Protein AF-A0AAN6JK66-F1 (afdb_monomer_lite)

pLDDT: mean 80.09, std 14.59, range [40.25, 95.62]

Radius of gyration: 28.63 Å; chains: 1; bounding box: 77×40×74 Å

Organism: NCBI:txid155126

Foldseek 3Di:
DPPDPPPPPPPPPPPDPPLVCCCPVDPVNVVCLVVLLVLLVVLVVCVVPPQQFPQDAVCVVCVVPDPVVVVVVVVVLVVCCPDPSNVCRVCNRRDHPSNVSNVVSVVSNVVVVVVVVVVVVVVVVVVVVVVVVVVVVVVVVVVVVVVVVVD

Sequence (151 aa):
SLLTGSKSHKIVTSDVSRILWYYYNDSRTLFFFCAGNELFFVCLYLMASYETPLELSLQTLLLPLPQALTAPLFEHIKTHPSSVLAFVARELPQLTWPQIVGALTLPICAAKQVINVVQFWKAAKVLVGVDLVERERARQKKALEEAGEAQ

Secondary structure (DSSP, 8-state):
--S-----S----S-S-HHHHHHHH-HHHHHHHHHHHHHHHHHHHHHHH--------HHHHHTTS-HHHHHHHHHHHHH-TTSHHHHHHHHGGG--HHHHHHHHHHHHHHHHHHHHHHH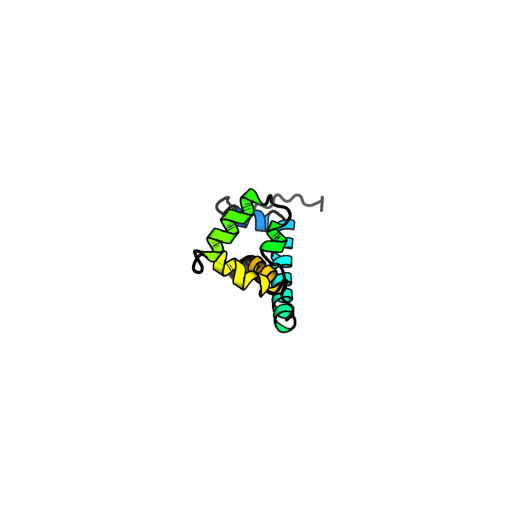HHHHHHHHHHHHHHHHHHHHHHHHHHHHHHT-

Structure (mmCIF, N/CA/C/O backbone):
data_AF-A0AAN6JK66-F1
#
_entry.id   AF-A0AAN6JK66-F1
#
loop_
_atom_site.group_PDB
_atom_site.id
_atom_site.type_symbol
_atom_site.label_atom_id
_atom_site.label_alt_id
_atom_site.label_comp_id
_atom_site.label_asym_id
_atom_site.label_entity_id
_atom_site.label_seq_id
_atom_site.pdbx_PDB_ins_code
_atom_site.Cartn_x
_atom_site.Cartn_y
_atom_site.Cartn_z
_atom_site.occupancy
_atom_site.B_iso_or_equiv
_atom_site.auth_seq_id
_atom_site.auth_comp_id
_atom_site.auth_asym_id
_atom_site.auth_atom_id
_atom_site.pdbx_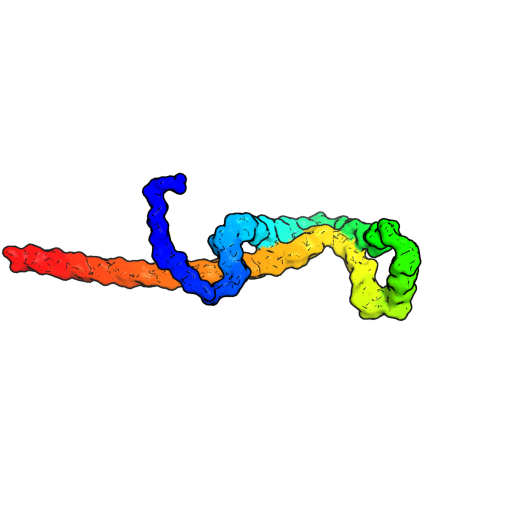PDB_model_num
ATOM 1 N N . SER A 1 1 ? -2.324 21.806 23.213 1.00 45.28 1 SER A N 1
ATOM 2 C CA . SER A 1 1 ? -2.549 20.629 24.080 1.00 45.28 1 SER A CA 1
ATOM 3 C C . SER A 1 1 ? -1.439 20.542 25.122 1.00 45.28 1 SER A C 1
ATOM 5 O O . SER A 1 1 ? -0.480 19.807 24.961 1.00 45.28 1 SER A O 1
ATOM 7 N N . LEU A 1 2 ? -1.568 21.349 26.181 1.00 45.53 2 LEU A N 1
ATOM 8 C CA . LEU A 1 2 ? -0.686 21.376 27.362 1.00 45.53 2 LEU A CA 1
ATOM 9 C C . LEU A 1 2 ? -1.498 21.390 28.677 1.00 45.53 2 LEU A C 1
ATOM 11 O O . LEU A 1 2 ? -0.939 21.582 29.745 1.00 45.53 2 LEU A O 1
ATOM 15 N N . LEU A 1 3 ? -2.821 21.181 28.609 1.00 40.66 3 LEU A N 1
ATOM 16 C CA . LEU A 1 3 ? -3.738 21.309 29.753 1.00 40.66 3 LEU A CA 1
ATOM 17 C C . LEU A 1 3 ? -4.492 20.027 30.111 1.00 40.66 3 LEU A C 1
ATOM 19 O O . LEU A 1 3 ? -5.378 20.036 30.957 1.00 40.66 3 LEU A O 1
ATOM 23 N N . THR A 1 4 ? -4.130 18.890 29.527 1.00 44.91 4 THR A N 1
ATOM 24 C CA . THR A 1 4 ? -4.648 17.600 29.992 1.00 44.91 4 THR A CA 1
ATOM 25 C C . THR A 1 4 ? -3.601 16.534 29.735 1.00 44.91 4 THR A C 1
ATOM 27 O O . THR A 1 4 ? -3.700 15.716 28.825 1.00 44.91 4 THR A O 1
ATOM 30 N N . GLY A 1 5 ? -2.555 16.565 30.560 1.00 52.06 5 GLY A N 1
ATOM 31 C CA . GLY A 1 5 ? -1.713 15.405 30.820 1.00 52.06 5 GLY A CA 1
ATOM 32 C C . GLY A 1 5 ? -2.499 14.365 31.615 1.00 52.06 5 GLY A C 1
ATOM 33 O O . GLY A 1 5 ? -2.132 14.025 32.734 1.00 52.06 5 GLY A O 1
ATOM 34 N N . SER A 1 6 ? -3.597 13.861 31.055 1.00 40.25 6 SER A N 1
ATOM 35 C CA . SER A 1 6 ? -4.150 12.596 31.510 1.00 40.25 6 SER A CA 1
ATOM 36 C C . SER A 1 6 ? -3.203 11.533 30.987 1.00 40.25 6 SER A C 1
ATOM 38 O O . SER A 1 6 ? -3.206 11.225 29.796 1.00 40.25 6 SER A O 1
ATOM 40 N N . LYS A 1 7 ? -2.368 10.987 31.876 1.00 52.00 7 LYS A N 1
ATOM 41 C CA . LYS A 1 7 ? -1.782 9.659 31.687 1.00 52.00 7 LYS A CA 1
ATOM 42 C C . LYS A 1 7 ? -2.937 8.719 31.343 1.00 52.00 7 LYS A C 1
ATOM 44 O O . LYS A 1 7 ? -3.656 8.261 32.225 1.00 52.00 7 LYS A O 1
ATOM 49 N N . SER A 1 8 ? -3.176 8.507 30.052 1.00 49.81 8 SER A N 1
ATOM 50 C CA . SER A 1 8 ? -4.182 7.569 29.593 1.00 49.81 8 SER A CA 1
ATOM 51 C C . SER A 1 8 ? -3.680 6.197 30.005 1.00 49.81 8 SER A C 1
ATOM 53 O O . SER A 1 8 ? -2.650 5.734 29.526 1.00 49.81 8 SER A O 1
ATOM 55 N N . HIS A 1 9 ? -4.408 5.560 30.914 1.00 48.16 9 HIS A N 1
ATOM 56 C CA . HIS A 1 9 ? -4.244 4.191 31.414 1.00 48.16 9 HIS A CA 1
ATOM 57 C C . HIS A 1 9 ? -4.235 3.113 30.298 1.00 48.16 9 HIS A C 1
ATOM 59 O O . HIS A 1 9 ? -4.177 1.916 30.546 1.00 48.16 9 HIS A O 1
ATOM 65 N N . LYS A 1 10 ? -4.212 3.517 29.029 1.00 48.53 10 LYS A N 1
ATOM 66 C CA . LYS A 1 10 ? -3.991 2.669 27.867 1.00 48.53 10 LYS A CA 1
ATOM 67 C C . LYS A 1 10 ? -2.492 2.488 27.600 1.00 48.53 10 LYS A C 1
ATOM 69 O O . LYS A 1 10 ? -2.018 2.709 26.488 1.00 48.53 10 LYS A O 1
ATOM 74 N N . ILE A 1 11 ? -1.744 2.042 28.609 1.00 44.09 11 ILE A N 1
ATOM 75 C CA . ILE A 1 11 ? -0.513 1.294 28.338 1.00 44.09 11 ILE A CA 1
ATOM 76 C C . ILE A 1 11 ? -1.005 -0.049 27.808 1.00 44.09 11 ILE A C 1
ATOM 78 O O . ILE A 1 11 ? -1.293 -0.977 28.558 1.00 44.09 11 ILE A O 1
ATOM 82 N N . VAL A 1 12 ? -1.238 -0.086 26.497 1.00 43.72 12 VAL A N 1
ATOM 83 C CA . VAL A 1 12 ? -1.497 -1.329 25.783 1.00 43.72 12 VAL A CA 1
ATOM 84 C C . VAL A 1 12 ? -0.266 -2.188 26.003 1.00 43.72 12 VAL A C 1
ATOM 86 O O . VAL A 1 12 ? 0.849 -1.792 25.663 1.00 43.72 12 VAL A O 1
ATOM 89 N N . THR A 1 13 ? -0.498 -3.322 26.648 1.00 44.88 13 THR A N 1
ATOM 90 C CA . THR A 1 13 ? 0.479 -4.365 26.909 1.00 44.88 13 THR A CA 1
ATOM 91 C C . THR A 1 13 ? 1.314 -4.627 25.660 1.00 44.88 13 THR A C 1
ATOM 93 O O . THR A 1 13 ? 0.811 -4.709 24.537 1.00 44.88 13 THR A O 1
ATOM 96 N N . SER A 1 14 ? 2.620 -4.694 25.879 1.00 45.78 14 SER A N 1
ATOM 97 C CA . SER A 1 14 ? 3.691 -4.878 24.906 1.00 45.78 14 SER A CA 1
ATOM 98 C C . SER A 1 14 ? 3.704 -6.292 24.315 1.00 45.78 14 SER A C 1
ATOM 100 O O . SER A 1 14 ? 4.718 -6.976 24.379 1.00 45.78 14 SER A O 1
ATOM 102 N N . ASP A 1 15 ? 2.575 -6.710 23.749 1.00 47.06 15 ASP A N 1
ATOM 103 C CA . ASP A 1 15 ? 2.386 -7.985 23.041 1.00 47.06 15 ASP A CA 1
ATOM 104 C C . ASP A 1 15 ? 1.880 -7.766 21.605 1.00 47.06 15 ASP A C 1
ATOM 106 O O . ASP A 1 15 ? 1.261 -8.611 20.963 1.00 47.06 15 ASP A O 1
ATOM 110 N N . VAL A 1 16 ? 2.136 -6.570 21.080 1.00 51.09 16 VAL A N 1
ATOM 111 C CA . VAL A 1 16 ? 1.895 -6.211 19.687 1.00 51.09 16 VAL A CA 1
ATOM 112 C C . VAL A 1 16 ? 3.240 -6.119 18.979 1.00 51.09 16 VAL A C 1
ATOM 114 O O . VAL A 1 16 ? 4.150 -5.432 19.439 1.00 51.09 16 VAL A O 1
ATOM 117 N N . SER A 1 17 ? 3.376 -6.853 17.870 1.00 54.03 17 SER A N 1
ATOM 118 C CA . SER A 1 17 ? 4.591 -6.907 17.053 1.00 54.03 17 SER A CA 1
ATOM 119 C C . SER A 1 17 ? 5.118 -5.499 16.743 1.00 54.03 17 SER A C 1
ATOM 121 O O . SER A 1 17 ? 4.340 -4.563 16.549 1.00 54.03 17 SER A O 1
ATOM 123 N N . ARG A 1 18 ? 6.451 -5.333 16.680 1.00 59.16 18 ARG A N 1
ATOM 124 C CA . ARG A 1 18 ? 7.128 -4.029 16.477 1.00 59.16 18 ARG A CA 1
ATOM 125 C C . ARG A 1 18 ? 6.521 -3.186 15.343 1.00 59.16 18 ARG A C 1
ATOM 127 O O . ARG A 1 18 ? 6.469 -1.967 15.454 1.00 59.16 18 ARG A O 1
ATOM 134 N N . ILE A 1 19 ? 6.021 -3.836 14.291 1.00 61.22 19 ILE A N 1
ATOM 135 C CA . ILE A 1 19 ? 5.369 -3.194 13.142 1.00 61.22 19 ILE A CA 1
ATOM 136 C C . ILE A 1 19 ? 4.062 -2.468 13.513 1.00 61.22 19 ILE A C 1
ATOM 138 O O . ILE A 1 19 ? 3.807 -1.366 13.034 1.00 61.22 19 ILE A O 1
ATOM 142 N N . LEU A 1 20 ? 3.256 -3.038 14.413 1.00 63.31 20 LEU A N 1
ATOM 143 C CA . LEU A 1 20 ? 1.987 -2.457 14.849 1.00 63.31 20 LEU A CA 1
ATOM 144 C C . LEU A 1 20 ? 2.209 -1.308 15.839 1.00 63.31 20 LEU A C 1
ATOM 146 O O . LEU A 1 20 ? 1.456 -0.337 15.829 1.00 63.31 20 LEU A O 1
ATOM 150 N N . TRP A 1 21 ? 3.268 -1.389 16.651 1.00 67.25 21 TRP A N 1
ATOM 151 C CA . TRP A 1 21 ? 3.675 -0.281 17.516 1.00 67.25 21 TRP A CA 1
ATOM 152 C C . TRP A 1 21 ? 4.134 0.929 16.695 1.00 67.25 21 TRP A C 1
ATOM 154 O O . TRP A 1 21 ? 3.642 2.026 16.935 1.00 67.25 21 TRP A O 1
ATOM 164 N N . TYR A 1 22 ? 4.977 0.739 15.669 1.00 67.38 22 TYR A N 1
ATOM 165 C CA . TYR A 1 22 ? 5.365 1.826 14.755 1.00 67.38 22 TYR A CA 1
ATOM 166 C C . TYR A 1 22 ? 4.156 2.468 14.064 1.00 67.38 22 TYR A C 1
ATOM 168 O O . TYR A 1 22 ? 4.070 3.692 13.994 1.00 67.38 22 TYR A O 1
ATOM 176 N N . TYR A 1 23 ? 3.189 1.656 13.630 1.00 65.25 23 TYR A N 1
ATOM 177 C CA . TYR A 1 23 ? 1.973 2.145 12.981 1.00 65.25 23 TYR A CA 1
ATOM 178 C C . TYR A 1 23 ? 1.094 3.023 13.894 1.00 65.25 23 TYR A C 1
ATOM 180 O O . TYR A 1 23 ? 0.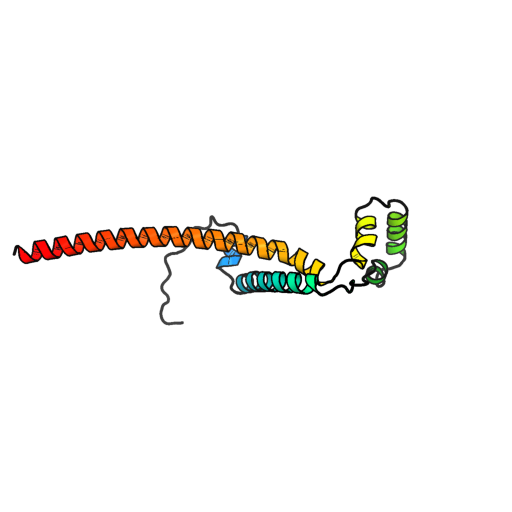484 3.977 13.417 1.00 65.25 23 TYR A O 1
ATOM 188 N N . TYR A 1 24 ? 1.018 2.725 15.196 1.00 66.94 24 TYR A N 1
ATOM 189 C CA . TYR A 1 24 ? 0.201 3.494 16.148 1.00 66.94 24 TYR A CA 1
ATOM 190 C C . TYR A 1 24 ? 0.960 4.609 16.883 1.00 66.94 24 TYR A C 1
ATOM 192 O O . TYR A 1 24 ? 0.321 5.541 17.369 1.00 66.94 24 TYR A O 1
ATOM 200 N N . ASN A 1 25 ? 2.288 4.522 16.990 1.00 73.31 25 ASN A N 1
ATOM 201 C CA . ASN A 1 25 ? 3.105 5.466 17.755 1.00 73.31 25 ASN A CA 1
ATOM 202 C C . ASN A 1 25 ? 3.642 6.631 16.908 1.00 73.31 25 ASN A C 1
ATOM 204 O O . ASN A 1 25 ? 3.914 7.698 17.453 1.00 73.31 25 ASN A O 1
ATOM 208 N N . ASP A 1 26 ? 3.800 6.451 15.594 1.00 79.81 26 ASP A N 1
ATOM 209 C CA . ASP A 1 26 ? 4.419 7.450 14.723 1.00 79.81 26 ASP A CA 1
ATOM 210 C C . ASP A 1 26 ? 3.483 7.932 13.601 1.00 79.81 26 ASP A C 1
ATOM 212 O O . ASP A 1 26 ? 3.088 7.187 12.701 1.00 79.81 26 ASP A O 1
ATOM 216 N N . SER A 1 27 ? 3.172 9.231 13.620 1.00 81.75 27 SER A N 1
ATOM 217 C CA . SER A 1 27 ? 2.326 9.882 12.613 1.00 81.75 27 SER A CA 1
ATOM 218 C C . SER A 1 27 ? 2.937 9.852 11.210 1.00 81.75 27 SER A C 1
ATOM 220 O O . SER A 1 27 ? 2.199 9.913 10.226 1.00 81.75 27 SER A O 1
ATOM 222 N N . ARG A 1 28 ? 4.270 9.751 11.087 1.00 85.31 28 ARG A N 1
ATOM 223 C CA . ARG A 1 28 ? 4.933 9.655 9.775 1.00 85.31 28 ARG A CA 1
ATOM 224 C C . ARG A 1 28 ? 4.664 8.300 9.138 1.00 85.31 28 ARG A C 1
ATOM 226 O O . ARG A 1 28 ? 4.309 8.242 7.966 1.00 85.31 28 ARG A O 1
ATOM 233 N N . THR A 1 29 ? 4.756 7.229 9.921 1.00 84.00 29 THR A N 1
ATOM 234 C CA . THR A 1 29 ? 4.367 5.884 9.486 1.00 84.00 29 THR A CA 1
ATOM 235 C C . THR A 1 29 ? 2.913 5.874 9.000 1.00 84.00 29 THR A C 1
ATOM 237 O O . THR A 1 29 ? 2.651 5.415 7.890 1.00 84.00 29 THR A O 1
ATOM 240 N N . LEU A 1 30 ? 1.976 6.472 9.747 1.00 83.00 30 LEU A N 1
ATOM 241 C CA . LEU A 1 30 ? 0.580 6.590 9.303 1.00 83.00 30 LEU A CA 1
ATOM 242 C C . LEU A 1 30 ? 0.451 7.349 7.970 1.00 83.00 30 LEU A C 1
ATOM 244 O O . LEU A 1 30 ? -0.274 6.902 7.080 1.00 83.00 30 LEU A O 1
ATOM 248 N N . PHE A 1 31 ? 1.179 8.459 7.815 1.00 88.06 31 PHE A N 1
ATOM 249 C CA . PHE A 1 31 ? 1.198 9.224 6.570 1.00 88.06 31 PHE A CA 1
ATOM 250 C C . PHE A 1 31 ? 1.689 8.379 5.391 1.00 88.06 31 PHE A C 1
ATOM 252 O O . PHE A 1 31 ? 1.004 8.340 4.379 1.00 88.06 31 PHE A O 1
ATOM 259 N N . PHE A 1 32 ? 2.807 7.657 5.513 1.00 87.19 32 PHE A N 1
ATOM 260 C CA . PHE A 1 32 ? 3.335 6.831 4.418 1.00 87.19 32 PHE A CA 1
ATOM 261 C C . PHE A 1 32 ? 2.416 5.666 4.043 1.00 87.19 32 PHE A C 1
ATOM 263 O O . PHE A 1 32 ? 2.293 5.348 2.863 1.00 87.19 32 PHE A O 1
ATOM 270 N N . PHE A 1 33 ? 1.728 5.056 5.010 1.00 87.44 33 PHE A N 1
ATOM 271 C CA . PHE A 1 33 ? 0.740 4.015 4.720 1.00 87.44 33 PHE A CA 1
ATOM 272 C C . PHE A 1 33 ? -0.486 4.566 3.979 1.00 87.44 3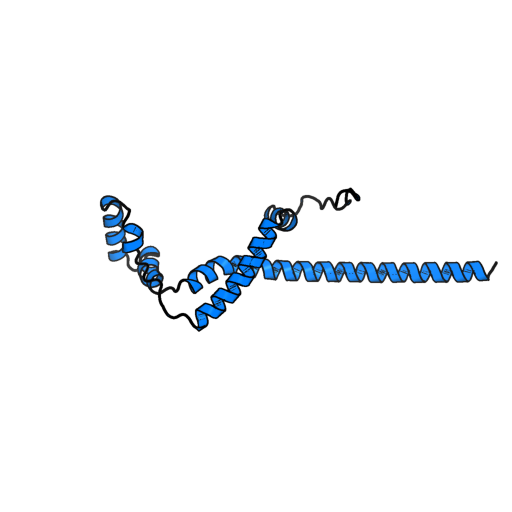3 PHE A C 1
ATOM 274 O O . PHE A 1 33 ? -0.973 3.932 3.045 1.00 87.44 33 PHE A O 1
ATOM 281 N N . CYS A 1 34 ? -0.980 5.746 4.365 1.00 87.88 34 CYS A N 1
ATOM 282 C CA . CYS A 1 34 ? -2.087 6.401 3.665 1.00 87.88 34 CYS A CA 1
ATOM 283 C C . CYS A 1 34 ? -1.658 6.941 2.294 1.00 87.88 34 CYS A C 1
ATOM 285 O O . CYS A 1 34 ? -2.323 6.674 1.301 1.00 87.88 34 CYS A O 1
ATOM 287 N N . ALA A 1 35 ? -0.523 7.634 2.213 1.00 91.25 35 ALA A N 1
ATOM 288 C CA . ALA A 1 35 ? 0.027 8.147 0.964 1.00 91.25 35 ALA A CA 1
ATOM 289 C C . ALA A 1 35 ? 0.353 7.010 -0.013 1.00 91.25 35 ALA A C 1
ATOM 291 O O . ALA A 1 35 ? 0.062 7.131 -1.195 1.00 91.25 35 ALA A O 1
ATOM 292 N N . GLY A 1 36 ? 0.888 5.885 0.473 1.00 89.94 36 GLY A N 1
ATOM 293 C CA . GLY A 1 36 ? 1.120 4.687 -0.333 1.00 89.94 36 GLY A CA 1
ATOM 294 C C . GLY A 1 36 ? -0.172 4.051 -0.854 1.00 89.94 36 GLY A C 1
ATOM 295 O O . GLY A 1 36 ? -0.201 3.599 -1.993 1.00 89.94 36 GLY A O 1
ATOM 296 N N . ASN A 1 37 ? -1.251 4.061 -0.061 1.00 92.56 37 ASN A N 1
ATOM 297 C CA . ASN A 1 37 ? -2.579 3.619 -0.501 1.00 92.56 37 ASN A CA 1
ATOM 298 C C . ASN A 1 37 ? -3.138 4.510 -1.622 1.00 92.56 37 ASN A C 1
ATOM 300 O O . ASN A 1 37 ? -3.540 3.991 -2.659 1.00 92.56 37 ASN A O 1
ATOM 304 N N . GLU A 1 38 ? -3.122 5.835 -1.448 1.00 93.69 38 GLU A N 1
ATOM 305 C CA . GLU A 1 38 ? -3.567 6.766 -2.497 1.00 93.69 38 GLU A CA 1
ATOM 306 C C . GLU A 1 38 ? -2.688 6.656 -3.753 1.00 93.69 38 GLU A C 1
ATOM 308 O O . GLU A 1 38 ? -3.198 6.581 -4.871 1.00 93.69 38 GLU A O 1
ATOM 313 N N . LEU A 1 39 ? -1.364 6.563 -3.578 1.00 92.69 39 LEU A N 1
ATOM 314 C CA . LEU A 1 39 ? -0.409 6.410 -4.675 1.00 92.69 39 LEU A CA 1
ATOM 315 C C . LEU A 1 39 ? -0.650 5.120 -5.466 1.00 92.69 39 LEU A C 1
ATOM 317 O O . LEU A 1 39 ? -0.530 5.137 -6.688 1.00 92.69 39 LEU A O 1
ATOM 321 N N . PHE A 1 40 ? -1.035 4.027 -4.803 1.00 92.88 40 PHE A N 1
ATOM 322 C CA . PHE A 1 40 ? -1.402 2.783 -5.475 1.00 92.88 40 PHE A CA 1
ATOM 323 C C . PHE A 1 40 ? -2.618 2.968 -6.396 1.00 92.88 40 PHE A C 1
ATOM 325 O O . PHE A 1 40 ? -2.570 2.564 -7.557 1.00 92.88 40 PHE A O 1
ATOM 332 N N . PHE A 1 41 ? -3.681 3.626 -5.925 1.00 91.56 41 PHE A N 1
ATOM 333 C CA . PHE A 1 41 ? -4.860 3.904 -6.755 1.00 91.56 41 PHE A CA 1
ATOM 334 C C . PHE A 1 41 ? -4.550 4.849 -7.921 1.00 91.56 41 PHE A C 1
ATOM 336 O O . PHE A 1 41 ? -5.028 4.623 -9.034 1.00 91.56 41 PHE A O 1
ATOM 343 N N . VAL A 1 42 ? -3.696 5.852 -7.703 1.00 92.75 42 VAL A N 1
ATOM 344 C CA . VAL A 1 42 ? -3.184 6.707 -8.786 1.00 92.75 42 VAL A CA 1
ATOM 345 C C . VAL A 1 42 ? -2.393 5.879 -9.802 1.00 92.75 42 VAL A C 1
ATOM 347 O O . VAL A 1 42 ? -2.589 6.044 -11.003 1.00 92.75 42 VAL A O 1
ATOM 350 N N . CYS A 1 43 ? -1.544 4.950 -9.355 1.00 92.06 43 CYS A N 1
ATOM 351 C CA . CYS A 1 43 ? -0.805 4.065 -10.256 1.00 92.06 43 CYS A CA 1
ATOM 352 C C . CYS A 1 43 ? -1.744 3.171 -11.071 1.00 92.06 43 CYS A C 1
ATOM 354 O O . CYS A 1 43 ? -1.547 3.061 -12.275 1.00 92.06 43 CYS A O 1
ATOM 356 N N . LEU A 1 44 ? -2.793 2.599 -10.467 1.00 90.75 44 LEU A N 1
ATOM 357 C CA . LEU A 1 44 ? -3.807 1.828 -11.199 1.00 90.75 44 LEU A CA 1
ATOM 358 C C . LEU A 1 44 ? -4.515 2.668 -12.271 1.00 90.75 44 LEU A C 1
ATOM 360 O O . LEU A 1 44 ? -4.723 2.191 -13.385 1.00 90.75 44 LEU A O 1
ATOM 364 N N . TYR A 1 45 ? -4.851 3.921 -11.956 1.00 91.81 45 TYR A N 1
ATOM 365 C CA . TYR A 1 45 ? -5.434 4.850 -12.925 1.00 91.81 45 TYR A CA 1
ATOM 366 C C . TYR A 1 45 ? -4.476 5.126 -14.090 1.00 91.81 45 TYR A C 1
ATOM 368 O O . TYR A 1 45 ? -4.864 5.060 -15.257 1.00 91.81 45 TYR A O 1
ATOM 376 N N . LEU A 1 46 ? -3.204 5.383 -13.782 1.00 91.38 46 LEU A N 1
ATOM 377 C CA . LEU A 1 46 ? -2.188 5.637 -14.797 1.00 91.38 46 LEU A CA 1
ATOM 378 C C . LEU A 1 46 ? -1.910 4.394 -15.642 1.00 91.38 46 LEU A C 1
ATOM 380 O O . LEU A 1 46 ? -1.784 4.521 -16.850 1.00 91.38 46 LEU A O 1
ATOM 384 N N . MET A 1 47 ? -1.906 3.193 -15.062 1.00 88.38 47 MET A N 1
ATOM 385 C CA . MET A 1 47 ? -1.758 1.938 -15.809 1.00 88.38 47 MET A CA 1
ATOM 386 C C . MET A 1 47 ? -2.841 1.739 -16.875 1.00 88.38 47 MET A C 1
ATOM 388 O O . MET A 1 47 ? -2.577 1.079 -17.873 1.00 88.38 47 MET A O 1
ATOM 392 N N . ALA A 1 48 ? -4.039 2.298 -16.683 1.00 86.56 48 ALA A N 1
ATOM 393 C CA . ALA A 1 48 ? -5.114 2.202 -17.666 1.00 86.56 48 ALA A CA 1
ATOM 394 C C . ALA A 1 48 ? -4.909 3.116 -18.889 1.00 86.56 48 ALA A C 1
ATOM 396 O O . ALA A 1 48 ? -5.512 2.866 -19.925 1.00 86.56 48 ALA A O 1
ATOM 397 N N . SER A 1 49 ? -4.099 4.177 -18.768 1.00 84.69 49 SER A N 1
ATOM 398 C CA . SER A 1 49 ? -3.950 5.213 -19.810 1.00 84.69 49 SER A CA 1
ATOM 399 C C . SER A 1 49 ? -2.505 5.450 -20.268 1.00 84.69 49 SER A C 1
ATOM 401 O O . SER A 1 49 ? -2.275 6.216 -21.199 1.00 84.69 49 SER A O 1
ATOM 403 N N . TYR A 1 50 ? -1.520 4.862 -19.589 1.00 84.94 50 TYR A N 1
ATOM 404 C CA . TYR A 1 50 ? -0.100 5.118 -19.804 1.00 84.94 50 TYR A CA 1
ATOM 405 C C . TYR A 1 50 ? 0.565 3.902 -20.444 1.00 84.94 50 TYR A C 1
ATOM 407 O O . TYR A 1 50 ? 0.834 2.902 -19.780 1.00 84.94 50 TYR A O 1
ATOM 415 N N . GLU A 1 51 ? 0.846 4.014 -21.738 1.00 80.50 51 GLU A N 1
ATOM 416 C CA . GLU A 1 51 ? 1.419 2.931 -22.546 1.00 80.50 51 GLU A CA 1
ATOM 417 C C . GLU A 1 51 ? 2.927 3.085 -22.774 1.00 80.50 51 GLU A C 1
ATOM 419 O O . GLU A 1 51 ? 3.561 2.174 -23.296 1.00 80.50 51 GLU A O 1
ATOM 424 N N . THR A 1 52 ? 3.532 4.218 -22.396 1.00 79.62 52 THR A N 1
ATOM 425 C CA . THR A 1 52 ? 4.950 4.458 -22.686 1.00 79.62 52 THR A CA 1
ATOM 426 C C . THR A 1 52 ? 5.844 3.640 -21.746 1.00 79.62 52 THR A C 1
ATOM 428 O O . THR A 1 52 ? 5.811 3.866 -20.528 1.00 79.62 52 THR A O 1
ATOM 431 N N . PRO A 1 53 ? 6.648 2.703 -22.277 1.00 79.81 53 PRO A N 1
ATOM 432 C CA . PRO A 1 53 ? 7.575 1.921 -21.474 1.00 79.81 53 PRO A CA 1
ATOM 433 C C . PRO A 1 53 ? 8.712 2.798 -20.941 1.00 79.81 53 PRO A C 1
ATOM 435 O O . PRO A 1 53 ? 9.015 3.859 -21.484 1.00 79.81 53 PRO A O 1
ATOM 438 N N . LEU A 1 54 ? 9.359 2.353 -19.863 1.00 73.38 54 LEU A N 1
ATOM 439 C CA . LEU A 1 54 ? 10.422 3.116 -19.201 1.00 73.38 54 LEU A CA 1
ATOM 440 C C . LEU A 1 54 ? 11.726 3.229 -20.006 1.00 73.38 54 LEU A C 1
ATOM 442 O O . LEU A 1 54 ? 12.610 3.964 -19.578 1.00 73.38 54 LEU A O 1
ATOM 446 N N . GLU A 1 55 ? 11.887 2.475 -21.099 1.00 68.69 55 GLU A N 1
ATOM 447 C CA . GLU A 1 55 ? 13.128 2.351 -21.895 1.00 68.69 55 GLU A CA 1
ATOM 448 C C . GLU A 1 55 ? 14.409 2.141 -21.050 1.00 68.69 55 GLU A C 1
ATOM 450 O O . GLU A 1 55 ? 15.538 2.306 -21.521 1.00 68.69 55 GLU A O 1
ATOM 455 N N . LEU A 1 56 ? 14.259 1.730 -19.785 1.00 70.00 56 LEU A N 1
ATOM 456 C CA . LEU A 1 56 ? 15.360 1.510 -18.861 1.00 70.00 56 LEU A CA 1
ATOM 457 C C . LEU A 1 56 ? 16.004 0.171 -19.212 1.00 70.00 56 LEU A C 1
ATOM 459 O O . LEU A 1 56 ? 15.644 -0.887 -18.699 1.00 70.00 56 LEU A O 1
ATOM 463 N N . SER A 1 57 ? 16.957 0.200 -20.135 1.00 70.44 57 SER A N 1
ATOM 464 C CA . SER A 1 57 ? 17.748 -0.986 -20.432 1.00 70.44 57 SER A CA 1
ATOM 465 C C . SER A 1 57 ? 18.711 -1.272 -19.271 1.00 70.44 57 SER A C 1
ATOM 467 O O . SER A 1 57 ? 19.277 -0.351 -18.671 1.00 70.44 57 SER A O 1
ATOM 469 N N . LEU A 1 58 ? 18.965 -2.553 -18.970 1.00 71.81 58 LEU A N 1
ATOM 470 C CA . LEU A 1 58 ? 20.025 -2.928 -18.020 1.00 71.81 58 LEU A CA 1
ATOM 471 C C . LEU A 1 58 ? 21.384 -2.345 -18.430 1.00 71.81 58 LEU A C 1
ATOM 473 O O . LEU A 1 58 ? 22.219 -2.059 -17.580 1.00 71.81 58 LEU A O 1
ATOM 477 N N . GLN A 1 59 ? 21.589 -2.130 -19.728 1.00 71.00 59 GLN A N 1
ATOM 478 C CA . GLN A 1 59 ? 22.782 -1.506 -20.280 1.00 71.00 59 GLN A CA 1
ATOM 479 C C . GLN A 1 59 ? 22.912 -0.036 -19.860 1.00 71.00 59 GLN A C 1
ATOM 481 O O . GLN A 1 59 ? 24.001 0.385 -19.477 1.00 71.00 59 GLN A O 1
ATOM 486 N N . THR A 1 60 ? 21.807 0.713 -19.833 1.00 76.12 60 THR A N 1
ATOM 487 C CA . THR A 1 60 ? 21.757 2.091 -19.319 1.00 76.12 60 THR A CA 1
ATOM 488 C C . THR A 1 60 ? 22.000 2.130 -17.808 1.00 76.12 60 THR A C 1
ATOM 490 O O . THR A 1 60 ? 22.722 2.997 -17.323 1.00 76.12 60 THR A O 1
ATOM 493 N N . LEU A 1 61 ? 21.455 1.166 -17.057 1.00 77.50 61 LEU A N 1
ATOM 494 C CA . LEU A 1 61 ? 21.639 1.069 -15.602 1.00 77.50 61 LEU A CA 1
ATOM 495 C C . LEU A 1 61 ? 23.081 0.696 -15.204 1.00 77.50 61 LEU A C 1
ATOM 497 O O . LEU A 1 61 ? 23.579 1.148 -14.176 1.00 77.50 61 LEU A O 1
ATOM 501 N N . LEU A 1 62 ? 23.749 -0.126 -16.019 1.00 76.31 62 LEU A N 1
ATOM 502 C CA . LEU A 1 62 ? 25.119 -0.606 -15.801 1.00 76.31 62 LEU A CA 1
ATOM 503 C C . LEU A 1 62 ? 26.195 0.314 -16.404 1.00 76.31 62 LEU A C 1
ATOM 505 O O . LEU A 1 62 ? 27.378 0.069 -16.184 1.00 76.31 62 LEU A O 1
ATOM 509 N N . LEU A 1 63 ? 25.809 1.378 -17.117 1.00 80.50 63 LEU A N 1
ATOM 510 C CA . LEU A 1 63 ? 26.717 2.361 -17.718 1.00 80.50 63 LEU A CA 1
ATOM 511 C C . LEU A 1 63 ? 27.751 2.981 -16.747 1.00 80.50 63 LEU A C 1
ATOM 513 O O . LEU A 1 63 ? 28.894 3.159 -17.166 1.00 80.50 63 LEU A O 1
ATOM 517 N N . PRO A 1 64 ? 27.432 3.296 -15.471 1.00 84.62 64 PRO A N 1
ATOM 518 C CA . PRO A 1 64 ? 28.433 3.817 -14.537 1.00 84.62 64 PRO A CA 1
ATOM 519 C C . PRO A 1 64 ? 29.378 2.738 -13.976 1.00 84.62 64 PRO A C 1
ATOM 521 O O . PRO A 1 64 ? 30.304 3.074 -13.236 1.00 84.62 64 PRO A O 1
ATOM 524 N N . LEU A 1 65 ? 29.160 1.451 -14.279 1.00 83.12 65 LEU A N 1
ATOM 525 C CA . LEU A 1 65 ? 29.947 0.343 -13.739 1.00 83.12 65 LEU A CA 1
ATOM 526 C C . LEU A 1 65 ? 31.127 -0.018 -14.667 1.00 83.12 65 LEU A C 1
ATOM 528 O O . LEU A 1 65 ? 30.954 -0.069 -15.886 1.00 83.12 65 LEU A O 1
ATOM 532 N N . PRO A 1 66 ? 32.322 -0.338 -14.126 1.00 86.00 66 PRO A N 1
ATOM 533 C CA . PRO A 1 66 ? 33.463 -0.759 -14.932 1.00 86.00 66 PRO A CA 1
ATOM 534 C C . PRO A 1 66 ? 33.150 -1.960 -15.829 1.00 86.00 66 PRO A C 1
ATOM 536 O O . PRO A 1 66 ? 32.567 -2.955 -15.391 1.00 86.00 66 PRO A O 1
ATOM 539 N N . GLN A 1 67 ? 33.630 -1.906 -17.071 1.00 82.12 67 GLN A N 1
ATOM 540 C CA . GLN A 1 67 ? 33.337 -2.906 -18.102 1.00 82.12 67 GLN A CA 1
ATOM 541 C C . GLN A 1 67 ? 33.818 -4.324 -17.745 1.00 82.12 67 GLN A C 1
ATOM 543 O O . GLN A 1 67 ? 33.235 -5.313 -18.182 1.00 82.12 67 GLN A O 1
ATOM 548 N N . ALA A 1 68 ? 34.831 -4.426 -16.881 1.00 83.31 68 ALA A N 1
ATOM 549 C CA . ALA A 1 68 ? 35.322 -5.691 -16.336 1.00 83.31 68 ALA A CA 1
ATOM 550 C C . ALA A 1 68 ? 34.267 -6.455 -15.511 1.00 83.31 68 ALA A C 1
ATOM 552 O O . ALA A 1 68 ? 34.314 -7.680 -15.449 1.00 83.31 68 ALA A O 1
ATOM 553 N N . LEU A 1 69 ? 33.313 -5.749 -14.892 1.00 81.00 69 LEU A N 1
ATOM 554 C CA . LEU A 1 69 ? 32.237 -6.347 -14.094 1.00 81.00 69 LEU A CA 1
ATOM 555 C C . LEU A 1 69 ? 30.966 -6.576 -14.919 1.00 81.00 69 LEU A C 1
ATOM 557 O O . LEU A 1 69 ? 30.223 -7.520 -14.657 1.00 81.00 69 LEU A O 1
ATOM 561 N N . THR A 1 70 ? 30.716 -5.740 -15.930 1.00 79.19 70 THR A N 1
ATOM 562 C CA . THR A 1 70 ? 29.515 -5.848 -16.771 1.00 79.19 70 THR A CA 1
ATOM 563 C C . THR A 1 70 ? 29.657 -6.923 -17.849 1.00 79.19 70 THR A C 1
ATOM 565 O O . THR A 1 70 ? 28.703 -7.661 -18.089 1.00 79.19 70 THR A O 1
ATOM 568 N N . ALA A 1 71 ? 30.840 -7.085 -18.452 1.00 79.50 71 ALA A N 1
ATOM 569 C CA . ALA A 1 71 ? 31.103 -8.092 -19.484 1.00 79.50 71 ALA A CA 1
ATOM 570 C C . ALA A 1 71 ? 30.745 -9.541 -19.073 1.00 79.50 71 ALA A C 1
ATOM 572 O O . ALA A 1 71 ? 29.996 -10.182 -19.815 1.00 79.50 71 ALA A O 1
ATOM 573 N N . PRO A 1 72 ? 31.179 -10.069 -17.905 1.00 83.19 72 PRO A N 1
ATOM 574 C CA . PRO A 1 72 ? 30.798 -11.420 -17.492 1.00 83.19 72 PRO A CA 1
ATOM 575 C C . PRO A 1 72 ? 29.297 -11.541 -17.197 1.00 83.19 72 PRO A C 1
ATOM 577 O O . PRO A 1 72 ? 28.719 -12.599 -17.424 1.00 83.19 72 PRO A O 1
ATOM 580 N N . LEU A 1 73 ? 28.645 -10.462 -16.747 1.00 80.12 73 LEU A N 1
ATOM 581 C CA . LEU A 1 73 ? 27.207 -10.435 -16.478 1.00 80.12 73 LEU A CA 1
ATOM 582 C C . LEU A 1 73 ? 26.392 -10.548 -17.778 1.00 80.12 73 LEU A C 1
ATOM 584 O O . LEU A 1 73 ? 25.454 -11.340 -17.858 1.00 80.12 73 LEU A O 1
ATOM 588 N N . PHE A 1 74 ? 26.777 -9.797 -18.815 1.00 81.75 74 PHE A N 1
ATOM 589 C CA . PHE A 1 74 ? 26.133 -9.856 -20.130 1.00 81.75 74 PHE A CA 1
ATOM 590 C C . PHE A 1 74 ? 26.343 -11.207 -20.820 1.00 81.75 74 PHE A C 1
ATOM 592 O O . PHE A 1 74 ? 25.398 -11.747 -21.397 1.00 81.75 74 PHE A O 1
ATOM 599 N N . GLU A 1 75 ? 27.542 -11.786 -20.728 1.00 82.50 75 GLU A N 1
ATOM 600 C CA . GLU A 1 75 ? 27.797 -13.136 -21.247 1.00 82.50 75 GLU A CA 1
ATOM 601 C C . GLU A 1 75 ? 27.019 -14.206 -20.469 1.00 82.50 75 GLU A C 1
ATOM 603 O O . GLU A 1 75 ? 26.470 -15.140 -21.059 1.00 82.50 75 GLU A O 1
ATOM 608 N N . HIS A 1 76 ? 26.850 -14.036 -19.156 1.00 80.44 76 HIS A N 1
ATOM 609 C CA . HIS A 1 76 ? 26.001 -14.916 -18.355 1.00 80.44 76 HIS A CA 1
ATOM 610 C C . HIS A 1 76 ? 24.523 -14.852 -18.785 1.00 80.44 76 HIS A C 1
ATOM 612 O O . HIS A 1 76 ? 23.872 -15.888 -18.919 1.00 80.44 76 HIS A O 1
ATOM 618 N N . ILE A 1 77 ? 24.004 -13.656 -19.087 1.00 79.25 77 ILE A N 1
ATOM 619 C CA . ILE A 1 77 ? 22.631 -13.457 -19.585 1.00 79.25 77 ILE A CA 1
ATOM 620 C C . ILE A 1 77 ? 22.425 -14.106 -20.962 1.00 79.25 77 ILE A C 1
ATOM 622 O O . ILE A 1 77 ? 21.388 -14.730 -21.196 1.00 79.25 77 ILE A O 1
ATOM 626 N N . LYS A 1 78 ? 23.399 -13.984 -21.874 1.00 79.94 78 LYS A N 1
ATOM 627 C CA . LYS A 1 78 ? 23.318 -14.597 -23.213 1.00 79.94 78 LYS A CA 1
ATOM 628 C C . LYS A 1 78 ? 23.345 -16.122 -23.156 1.00 79.94 78 LYS A C 1
ATOM 630 O O . LYS A 1 78 ? 22.630 -16.773 -23.912 1.00 79.94 78 LYS A O 1
ATOM 635 N N . THR A 1 79 ? 24.172 -16.683 -22.277 1.00 84.31 79 THR A N 1
ATOM 636 C CA . THR A 1 79 ? 24.369 -18.136 -22.163 1.00 84.31 79 THR A CA 1
ATOM 637 C C . THR A 1 79 ? 23.247 -18.835 -21.396 1.00 84.31 79 THR A C 1
ATOM 639 O O . THR A 1 79 ? 22.933 -19.982 -21.706 1.00 84.31 79 THR A O 1
ATOM 642 N N . HIS A 1 80 ? 22.599 -18.152 -20.444 1.00 80.50 80 HIS A N 1
ATOM 643 C CA . HIS A 1 80 ? 21.523 -18.710 -19.617 1.00 80.50 80 HIS A CA 1
ATOM 644 C C . HIS A 1 80 ? 20.216 -17.911 -19.776 1.00 80.50 80 HIS A C 1
ATOM 646 O O . HIS A 1 80 ? 19.835 -17.147 -18.881 1.00 80.50 80 HIS A O 1
ATOM 652 N N . PRO A 1 81 ? 19.479 -18.101 -20.888 1.00 75.69 81 PRO A N 1
ATOM 653 C CA . PRO A 1 81 ? 18.272 -17.331 -21.203 1.00 75.69 81 PRO A CA 1
ATOM 654 C C . PRO A 1 81 ? 17.079 -17.600 -20.270 1.00 75.69 81 PRO A C 1
ATOM 656 O O . PRO A 1 81 ? 16.133 -16.819 -20.272 1.00 75.69 81 PRO A O 1
ATOM 659 N N . SER A 1 82 ? 17.104 -18.683 -19.488 1.00 76.56 82 SER A N 1
ATOM 660 C CA . SER A 1 82 ? 16.087 -19.030 -18.481 1.00 76.56 82 SER A CA 1
ATOM 661 C C . SER A 1 82 ? 16.415 -18.518 -17.074 1.00 76.56 82 SER A C 1
ATOM 663 O O . SER A 1 82 ? 15.646 -18.743 -16.140 1.00 76.56 82 SER A O 1
ATOM 665 N N . SER A 1 83 ? 17.554 -17.845 -16.896 1.00 82.38 83 SER A N 1
ATOM 666 C CA . SER A 1 83 ? 17.911 -17.245 -15.613 1.00 82.38 83 SER A CA 1
ATOM 667 C C . SER A 1 83 ? 16.987 -16.068 -15.283 1.00 82.38 83 SER A C 1
ATOM 669 O O . SER A 1 83 ? 16.546 -15.332 -16.167 1.00 82.38 83 SER A O 1
ATOM 671 N N . VAL A 1 84 ? 16.731 -15.849 -13.989 1.00 79.62 84 VAL A N 1
ATOM 672 C CA . VAL A 1 84 ? 15.931 -14.710 -13.496 1.00 79.62 84 VAL A CA 1
ATOM 673 C C . VAL A 1 84 ? 16.485 -13.386 -14.026 1.00 79.62 84 VAL A C 1
ATOM 675 O O . VAL A 1 84 ? 15.724 -12.497 -14.387 1.00 79.62 84 VAL A O 1
ATOM 678 N N . LEU A 1 85 ? 17.810 -13.274 -14.144 1.00 76.19 85 LEU A N 1
ATOM 679 C CA . LEU A 1 85 ? 18.461 -12.082 -14.672 1.00 76.19 85 LEU A CA 1
ATOM 680 C C . LEU A 1 85 ? 18.162 -11.865 -16.164 1.00 76.19 85 LEU A C 1
ATOM 682 O O . LEU A 1 85 ? 17.917 -10.731 -16.565 1.00 76.19 85 LEU A O 1
ATOM 686 N N . ALA A 1 86 ? 18.133 -12.929 -16.973 1.00 76.69 86 ALA A N 1
ATOM 687 C CA . ALA A 1 86 ? 17.762 -12.849 -18.387 1.00 76.69 86 ALA A CA 1
ATOM 688 C C . ALA A 1 86 ? 16.271 -12.538 -18.592 1.00 76.69 86 ALA A C 1
ATOM 690 O O . ALA A 1 86 ? 15.926 -11.792 -19.507 1.00 76.69 86 ALA A O 1
ATOM 691 N N . PHE A 1 87 ? 15.397 -13.054 -17.724 1.00 81.12 87 PHE A N 1
ATOM 692 C CA . PHE A 1 87 ? 13.980 -12.687 -17.698 1.00 81.12 87 PHE A CA 1
ATOM 693 C C . PHE A 1 87 ? 13.798 -11.202 -17.352 1.00 81.12 87 PHE A C 1
ATOM 695 O O . PHE A 1 87 ? 13.196 -10.457 -18.118 1.00 81.12 87 PHE A O 1
ATOM 702 N N . VAL A 1 88 ? 14.417 -10.734 -16.263 1.00 76.38 88 VAL A N 1
ATOM 703 C CA . VAL A 1 88 ? 14.390 -9.317 -15.864 1.00 76.38 88 VAL A CA 1
ATOM 704 C C . VAL A 1 88 ? 14.955 -8.424 -16.971 1.00 76.38 88 VAL A C 1
ATOM 706 O O . VAL A 1 88 ? 14.361 -7.401 -17.281 1.00 76.38 88 VAL A O 1
ATOM 709 N N . ALA A 1 89 ? 16.046 -8.818 -17.632 1.00 74.56 89 ALA A N 1
ATOM 710 C CA . ALA A 1 89 ? 16.631 -8.052 -18.733 1.00 74.56 89 ALA A CA 1
ATOM 711 C C . ALA A 1 89 ? 15.678 -7.838 -19.922 1.00 74.56 89 ALA A C 1
ATOM 713 O O . ALA A 1 89 ? 15.802 -6.831 -20.619 1.00 74.56 89 ALA A O 1
ATOM 714 N N . ARG A 1 90 ? 14.760 -8.781 -20.168 1.00 73.50 90 ARG A N 1
ATOM 715 C CA . ARG A 1 90 ? 13.790 -8.727 -21.273 1.00 73.50 90 ARG A CA 1
ATOM 716 C C . ARG A 1 90 ? 12.513 -7.985 -20.902 1.00 73.50 90 ARG A C 1
ATOM 718 O O . ARG A 1 90 ? 11.997 -7.239 -21.726 1.00 73.50 90 ARG A O 1
ATOM 725 N N . GLU A 1 91 ? 12.036 -8.178 -19.677 1.00 77.06 91 GLU A N 1
ATOM 726 C CA . GLU A 1 91 ? 10.740 -7.659 -19.227 1.00 77.06 91 GLU A CA 1
ATOM 727 C C . GLU A 1 91 ? 10.835 -6.254 -18.610 1.00 77.06 91 GLU A C 1
ATOM 729 O O . GLU A 1 91 ? 9.915 -5.452 -18.735 1.00 77.06 91 GLU A O 1
ATOM 734 N N . LEU A 1 92 ? 11.962 -5.903 -17.982 1.00 75.00 92 LEU A N 1
ATOM 735 C CA . LEU A 1 92 ? 12.161 -4.597 -17.338 1.00 75.00 92 LEU A CA 1
ATOM 736 C C . LEU A 1 92 ? 12.068 -3.387 -18.293 1.00 75.00 92 LEU A C 1
ATOM 738 O O . LEU A 1 92 ? 11.476 -2.389 -17.883 1.00 75.00 92 LEU A O 1
ATOM 742 N N . PRO A 1 93 ? 12.556 -3.441 -19.551 1.00 71.06 93 PRO A N 1
ATOM 743 C CA . PRO A 1 93 ? 12.370 -2.350 -20.503 1.00 71.06 93 PRO A CA 1
ATOM 744 C C . PRO A 1 93 ? 10.917 -2.190 -20.962 1.00 71.06 93 PRO A C 1
ATOM 746 O O . PRO A 1 93 ? 10.569 -1.108 -21.412 1.00 71.06 93 PRO A O 1
ATOM 749 N N . GLN A 1 94 ? 10.086 -3.236 -20.865 1.00 75.06 94 GLN A N 1
ATOM 750 C CA . GLN A 1 94 ? 8.674 -3.208 -21.274 1.00 75.06 94 GLN A CA 1
ATOM 751 C C . GLN A 1 94 ? 7.744 -2.733 -20.152 1.00 75.06 94 GLN A C 1
ATOM 753 O O . GLN A 1 94 ? 6.568 -2.459 -20.384 1.00 75.06 94 GLN A O 1
ATOM 758 N N . LEU A 1 95 ? 8.264 -2.632 -18.928 1.00 77.31 95 LEU A N 1
ATOM 759 C CA . LEU A 1 95 ? 7.481 -2.268 -17.762 1.00 77.31 95 LEU A CA 1
ATOM 760 C C . LEU A 1 95 ? 7.289 -0.750 -17.707 1.00 77.31 95 LEU A C 1
ATOM 762 O O . LEU A 1 95 ? 8.233 0.027 -17.867 1.00 77.31 95 LEU A O 1
ATOM 766 N N . THR A 1 96 ? 6.060 -0.309 -17.461 1.00 86.25 96 THR A N 1
ATOM 767 C CA . THR A 1 96 ? 5.772 1.116 -17.294 1.00 86.25 96 THR A CA 1
ATOM 768 C C . THR A 1 96 ? 6.106 1.552 -15.868 1.00 86.25 96 THR A C 1
ATOM 770 O O . THR A 1 96 ? 6.018 0.775 -14.912 1.00 86.25 96 THR A O 1
ATOM 773 N N . TRP A 1 97 ? 6.491 2.816 -15.678 1.00 84.31 97 TRP A N 1
ATOM 774 C CA . TRP A 1 97 ? 6.797 3.306 -14.330 1.00 84.31 97 TRP A CA 1
ATOM 775 C C . TRP A 1 97 ? 5.612 3.168 -13.350 1.00 84.31 97 TRP A C 1
ATOM 777 O O . TRP A 1 97 ? 5.874 2.824 -12.191 1.00 84.31 97 TRP A O 1
ATOM 787 N N . PRO A 1 98 ? 4.327 3.324 -13.759 1.00 90.50 98 PRO A N 1
ATOM 788 C CA . PRO A 1 98 ? 3.194 3.102 -12.865 1.00 90.50 98 PRO A CA 1
ATOM 789 C C . PRO A 1 98 ? 3.077 1.651 -12.397 1.00 90.50 98 PRO A C 1
ATOM 791 O O . PRO A 1 98 ? 2.687 1.419 -11.257 1.00 90.50 98 PRO A O 1
ATOM 794 N N . GLN A 1 99 ? 3.451 0.669 -13.225 1.00 87.81 99 GLN A N 1
ATOM 795 C CA . GLN A 1 99 ? 3.455 -0.744 -12.829 1.00 87.81 99 GLN A CA 1
ATOM 796 C C . GLN A 1 99 ? 4.495 -1.018 -11.739 1.00 87.81 99 GLN A C 1
ATOM 798 O O . GLN A 1 99 ? 4.201 -1.732 -10.782 1.00 87.81 99 GLN A O 1
ATOM 803 N N . ILE A 1 100 ? 5.687 -0.418 -11.839 1.00 87.88 100 ILE A N 1
ATOM 804 C CA . ILE A 1 100 ? 6.748 -0.564 -10.829 1.00 87.88 100 ILE A CA 1
ATOM 805 C C . ILE A 1 100 ? 6.312 0.045 -9.498 1.00 87.88 100 ILE A C 1
ATOM 807 O O . ILE A 1 100 ? 6.363 -0.612 -8.456 1.00 87.88 100 ILE A O 1
ATOM 811 N N . VAL A 1 101 ? 5.866 1.303 -9.528 1.00 91.00 101 VAL A N 1
ATOM 812 C CA . VAL A 1 101 ? 5.433 2.013 -8.318 1.00 91.00 101 VAL A CA 1
ATOM 813 C C . VAL A 1 101 ? 4.180 1.356 -7.733 1.00 91.00 101 VAL A C 1
ATOM 815 O O . VAL A 1 101 ? 4.084 1.188 -6.516 1.00 91.00 101 VAL A O 1
ATOM 818 N N . GLY A 1 102 ? 3.261 0.897 -8.583 1.00 91.94 102 GLY A N 1
ATOM 819 C CA . GLY A 1 102 ? 2.089 0.118 -8.196 1.00 91.94 102 GLY A CA 1
ATOM 820 C C . GLY A 1 102 ? 2.463 -1.190 -7.500 1.00 91.94 102 GLY A C 1
ATOM 821 O O . GLY A 1 102 ? 1.967 -1.462 -6.412 1.00 91.94 102 GLY A O 1
ATOM 822 N N . ALA A 1 103 ? 3.394 -1.972 -8.054 1.00 89.44 103 ALA A N 1
ATOM 823 C CA . ALA A 1 103 ? 3.861 -3.216 -7.438 1.00 89.44 103 ALA A CA 1
ATOM 824 C C . ALA A 1 103 ? 4.551 -2.977 -6.084 1.00 89.44 103 ALA A C 1
ATOM 826 O O . ALA A 1 103 ? 4.340 -3.737 -5.138 1.00 89.44 103 ALA A O 1
ATOM 827 N N . LEU A 1 104 ? 5.329 -1.896 -5.963 1.00 90.75 104 LEU A N 1
ATOM 828 C CA . LEU A 1 104 ? 5.983 -1.514 -4.710 1.00 90.75 104 LEU A CA 1
ATOM 829 C C . LEU A 1 104 ? 4.978 -1.054 -3.638 1.00 90.75 104 LEU A C 1
ATOM 831 O O . LEU A 1 104 ? 5.163 -1.328 -2.452 1.00 90.75 104 LEU A O 1
ATOM 835 N N . THR A 1 105 ? 3.910 -0.364 -4.042 1.00 92.31 105 THR A N 1
ATOM 836 C CA . THR A 1 105 ? 2.868 0.157 -3.137 1.00 92.31 105 THR A CA 1
ATOM 837 C C . THR A 1 105 ? 1.756 -0.852 -2.838 1.00 92.31 105 THR A C 1
ATOM 839 O O . THR A 1 105 ? 1.085 -0.727 -1.813 1.00 92.31 105 THR A O 1
ATOM 842 N N . LEU A 1 106 ? 1.609 -1.904 -3.648 1.00 92.31 106 LEU A N 1
ATOM 843 C CA . LEU A 1 106 ? 0.666 -3.009 -3.452 1.00 92.31 106 LEU A CA 1
ATOM 844 C C . LEU A 1 106 ? 0.712 -3.618 -2.034 1.00 92.31 106 LEU A C 1
ATOM 846 O O . LEU A 1 106 ? -0.346 -3.690 -1.402 1.00 92.31 106 LEU A O 1
ATOM 850 N N . PRO A 1 107 ? 1.873 -4.032 -1.476 1.00 90.50 107 PRO A N 1
ATOM 851 C CA . PRO A 1 107 ? 1.917 -4.582 -0.120 1.00 90.50 107 PRO A CA 1
ATOM 852 C C . PRO A 1 107 ? 1.486 -3.564 0.946 1.00 90.50 107 PRO A C 1
ATOM 854 O O . PRO A 1 107 ? 0.870 -3.946 1.941 1.00 90.50 107 PRO A O 1
ATOM 857 N N . ILE A 1 108 ? 1.756 -2.270 0.735 1.00 90.38 108 ILE A N 1
ATOM 858 C CA . ILE A 1 108 ? 1.342 -1.192 1.646 1.00 90.38 108 ILE A CA 1
ATOM 859 C C . ILE A 1 108 ? -0.182 -1.030 1.607 1.00 90.38 108 ILE A C 1
ATOM 861 O O . ILE A 1 108 ? -0.820 -0.977 2.661 1.00 90.38 108 ILE A O 1
ATOM 865 N N . CYS A 1 109 ? -0.772 -1.016 0.409 1.00 91.56 109 CYS A N 1
ATOM 866 C CA . CYS A 1 109 ? -2.220 -0.971 0.215 1.00 91.56 109 CYS A CA 1
ATOM 867 C C . CYS A 1 109 ? -2.901 -2.187 0.863 1.00 91.56 109 CYS A C 1
ATOM 869 O O . CYS A 1 109 ? -3.799 -2.024 1.690 1.00 91.56 109 CYS A O 1
ATOM 871 N N . ALA A 1 110 ? -2.418 -3.404 0.590 1.00 91.56 110 ALA A N 1
ATOM 872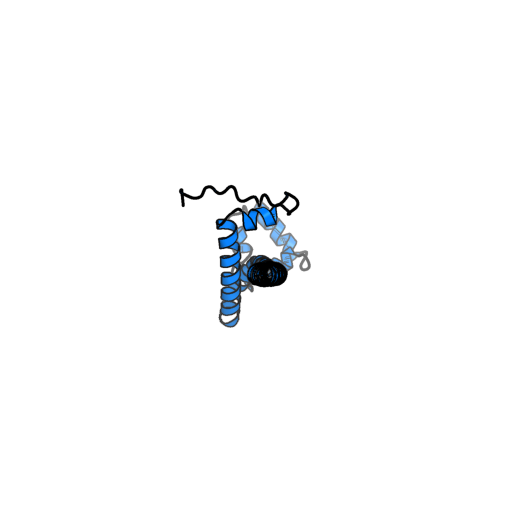 C CA . ALA A 1 110 ? -2.952 -4.631 1.182 1.00 91.56 110 ALA A CA 1
ATOM 873 C C . ALA A 1 110 ? -2.887 -4.605 2.719 1.00 91.56 110 ALA A C 1
ATOM 875 O O . ALA A 1 110 ? -3.883 -4.886 3.393 1.00 91.56 110 ALA A O 1
ATOM 876 N N . ALA A 1 111 ? -1.750 -4.192 3.286 1.00 87.88 111 ALA A N 1
ATOM 877 C CA . ALA A 1 111 ? -1.607 -4.024 4.728 1.00 87.88 111 ALA A CA 1
ATOM 878 C C . ALA A 1 111 ? -2.606 -2.996 5.287 1.00 87.88 111 ALA A C 1
ATOM 880 O O . ALA A 1 111 ? -3.230 -3.246 6.323 1.00 87.88 111 ALA A O 1
ATOM 881 N N . LYS A 1 112 ? -2.826 -1.870 4.593 1.00 88.88 112 LYS A N 1
ATOM 882 C CA . LYS A 1 112 ? -3.820 -0.863 4.990 1.00 88.88 112 LYS A CA 1
ATOM 883 C C . LYS A 1 112 ? -5.238 -1.436 4.999 1.00 88.88 112 LYS A C 1
ATOM 885 O O . LYS A 1 112 ? -5.967 -1.185 5.960 1.00 88.88 112 LYS A O 1
ATOM 890 N N . GLN A 1 113 ? -5.615 -2.229 3.993 1.00 90.31 113 GLN A N 1
ATOM 891 C CA . GLN A 1 113 ? -6.940 -2.855 3.944 1.00 90.31 113 GLN A CA 1
ATOM 892 C C . GLN A 1 113 ? -7.156 -3.817 5.117 1.00 90.31 113 GLN A C 1
ATOM 894 O O . GLN A 1 113 ? -8.192 -3.754 5.781 1.00 90.31 113 GLN A O 1
ATOM 899 N N . VAL A 1 114 ? -6.150 -4.627 5.462 1.00 89.94 114 VAL A N 1
ATOM 900 C CA . VAL A 1 114 ? -6.209 -5.503 6.646 1.00 89.94 114 VAL A CA 1
ATOM 901 C C . VAL A 1 114 ? -6.368 -4.687 7.932 1.00 89.94 114 VAL A C 1
ATOM 903 O O . VAL A 1 114 ? -7.204 -5.014 8.777 1.00 89.94 114 VAL A O 1
ATOM 906 N N . ILE A 1 115 ? -5.612 -3.595 8.084 1.00 86.25 115 ILE A N 1
ATOM 907 C CA . ILE A 1 115 ? -5.723 -2.721 9.259 1.00 86.25 115 ILE A CA 1
ATOM 908 C C . ILE A 1 115 ? -7.121 -2.100 9.349 1.00 86.25 115 ILE A C 1
ATOM 910 O O . ILE A 1 115 ? -7.698 -2.092 10.437 1.00 86.25 115 ILE A O 1
ATOM 914 N N . ASN A 1 116 ? -7.685 -1.625 8.237 1.00 87.56 116 ASN A N 1
ATOM 915 C CA . ASN A 1 116 ? -9.033 -1.057 8.204 1.00 87.56 116 ASN A CA 1
ATOM 916 C C . ASN A 1 116 ? -10.084 -2.090 8.664 1.00 87.56 116 ASN A C 1
ATOM 918 O O . ASN A 1 116 ? -10.950 -1.757 9.474 1.00 87.56 116 ASN A O 1
ATOM 922 N N . VAL A 1 117 ? -9.960 -3.359 8.249 1.00 91.31 117 VAL A N 1
ATOM 923 C CA . VAL A 1 117 ? -10.840 -4.458 8.700 1.00 91.31 117 VAL A CA 1
ATOM 924 C C . VAL A 1 117 ? -10.704 -4.713 10.204 1.00 91.31 117 VAL A C 1
ATOM 926 O O . VAL A 1 117 ? -11.705 -4.810 10.918 1.00 91.31 117 VAL A O 1
ATOM 929 N N . VAL A 1 118 ? -9.475 -4.778 10.723 1.00 89.12 118 VAL A N 1
ATOM 930 C CA . VAL A 1 118 ? -9.234 -4.983 12.163 1.00 89.12 118 VAL A CA 1
ATOM 931 C C . VAL A 1 118 ? -9.766 -3.807 12.986 1.00 89.12 118 VAL A C 1
ATOM 933 O O . VAL A 1 118 ? -10.337 -4.013 14.061 1.00 89.12 118 VAL A O 1
ATOM 936 N N . GLN A 1 119 ? -9.598 -2.577 12.499 1.00 86.25 119 GLN A N 1
ATOM 937 C CA . GLN A 1 119 ? -10.118 -1.375 13.148 1.00 86.25 119 GLN A CA 1
ATOM 938 C C . GLN A 1 119 ? -11.645 -1.376 13.181 1.00 86.25 119 GLN A C 1
ATOM 940 O O . GLN A 1 119 ? -12.218 -1.121 14.241 1.00 86.25 119 GLN A O 1
ATOM 945 N N . PHE A 1 120 ? -12.292 -1.747 12.076 1.00 91.88 120 PHE A N 1
ATOM 946 C CA . PHE A 1 120 ? -13.742 -1.894 12.014 1.00 91.88 120 PHE A CA 1
ATOM 947 C C . PHE A 1 120 ? -14.249 -2.946 13.009 1.00 91.88 120 PHE A C 1
ATOM 949 O O . PHE A 1 120 ? -15.158 -2.674 13.793 1.00 91.88 120 PHE A O 1
ATOM 956 N N . TRP A 1 121 ? -13.610 -4.119 13.071 1.00 93.31 121 TRP A N 1
ATOM 957 C CA . TRP A 1 121 ? -14.017 -5.172 14.004 1.00 93.31 121 TRP A CA 1
ATOM 958 C C . TRP A 1 121 ? -13.850 -4.764 15.475 1.00 93.31 121 TRP A C 1
ATOM 960 O O . TRP A 1 121 ? -14.737 -5.001 16.301 1.00 93.31 121 TRP A O 1
ATOM 970 N N . LYS A 1 122 ? -12.730 -4.113 15.817 1.00 87.50 122 LYS A N 1
ATOM 971 C CA . LYS A 1 122 ? -12.504 -3.585 17.170 1.00 87.50 122 LYS A CA 1
ATOM 972 C C . LYS A 1 122 ? -13.521 -2.498 17.524 1.00 87.50 122 LYS A C 1
ATOM 974 O O . LYS A 1 122 ? -14.039 -2.517 18.638 1.00 87.50 122 LYS A O 1
ATOM 979 N N . ALA A 1 123 ? -13.840 -1.599 16.592 1.00 90.94 123 ALA A N 1
ATOM 980 C CA . ALA A 1 123 ? -14.860 -0.572 16.788 1.00 90.94 123 ALA A CA 1
ATOM 981 C C . ALA A 1 123 ? -16.251 -1.184 17.024 1.00 90.94 123 ALA A C 1
ATOM 983 O O . ALA A 1 123 ? -16.935 -0.780 17.962 1.00 90.94 123 ALA A O 1
ATOM 984 N N . ALA A 1 124 ? -16.629 -2.214 16.259 1.00 94.94 124 ALA A N 1
ATOM 985 C CA . ALA A 1 124 ? -17.900 -2.917 16.431 1.00 94.94 124 ALA A CA 1
ATOM 986 C C . ALA A 1 124 ? -18.033 -3.564 17.823 1.00 94.94 124 ALA A C 1
ATOM 988 O O . ALA A 1 124 ? -19.065 -3.423 18.475 1.00 94.94 124 ALA A O 1
ATOM 989 N N . LYS A 1 125 ? -16.976 -4.217 18.329 1.00 91.00 125 LYS A N 1
ATOM 990 C CA . LYS A 1 125 ? -16.984 -4.790 19.690 1.00 91.00 125 LYS A CA 1
ATOM 991 C C . LYS A 1 125 ? -17.081 -3.725 20.782 1.00 91.00 125 LYS A C 1
ATOM 993 O O . LYS A 1 125 ? -17.782 -3.930 21.769 1.00 91.00 125 LYS A O 1
ATOM 998 N N . VAL A 1 126 ? -16.385 -2.599 20.617 1.00 94.06 126 VAL A N 1
ATOM 999 C CA . VAL A 1 126 ? -16.457 -1.480 21.569 1.00 94.06 126 VAL A CA 1
ATOM 1000 C C . VAL A 1 126 ? -17.866 -0.890 21.605 1.00 94.06 126 VAL A C 1
ATOM 1002 O O . VAL A 1 126 ? -18.374 -0.642 22.693 1.00 94.06 126 VAL A O 1
ATOM 1005 N N . LEU A 1 127 ? -18.516 -0.733 20.447 1.00 94.00 127 LEU A N 1
ATOM 1006 C CA . LEU A 1 127 ? -19.887 -0.227 20.360 1.00 94.00 127 LEU A CA 1
ATOM 1007 C C . LEU A 1 127 ? -20.878 -1.112 21.130 1.00 94.00 127 LEU A C 1
ATOM 1009 O O . LEU A 1 127 ? -21.692 -0.596 21.888 1.00 94.00 127 LEU A O 1
ATOM 1013 N N . VAL A 1 128 ? -20.761 -2.439 21.007 1.00 94.62 128 VAL A N 1
ATOM 1014 C CA . VAL A 1 128 ? -21.586 -3.386 21.781 1.00 94.62 128 VAL A CA 1
ATOM 1015 C C . VAL A 1 128 ? -21.319 -3.267 23.283 1.00 94.62 128 VAL A C 1
ATOM 1017 O O . VAL A 1 128 ? -22.252 -3.301 24.079 1.00 94.62 128 VAL A O 1
ATOM 1020 N N . GLY A 1 129 ? -20.057 -3.090 23.684 1.00 93.19 129 GLY A N 1
ATOM 1021 C CA . GLY A 1 129 ? -19.714 -2.854 25.087 1.00 93.19 129 GLY A CA 1
ATOM 1022 C C . GLY A 1 129 ? -20.369 -1.587 25.647 1.00 93.19 129 GLY A C 1
ATOM 1023 O O . GLY A 1 129 ? -20.867 -1.603 26.769 1.00 93.19 129 GLY A O 1
ATOM 1024 N N . VAL A 1 130 ? -20.415 -0.512 24.854 1.00 93.38 130 VAL A N 1
ATOM 1025 C CA . VAL A 1 130 ? -21.103 0.732 25.232 1.00 93.38 130 VAL A CA 1
ATOM 1026 C C . VAL A 1 130 ? -22.616 0.516 25.343 1.00 93.38 130 VAL A C 1
ATOM 1028 O O . VAL A 1 130 ? -23.189 0.929 26.349 1.00 93.38 130 VAL A O 1
ATOM 1031 N N . ASP A 1 131 ? -23.243 -0.191 24.393 1.00 94.38 131 ASP A N 1
ATOM 1032 C CA . ASP A 1 131 ? -24.689 -0.488 24.427 1.00 94.38 131 ASP A CA 1
ATOM 1033 C C . ASP A 1 131 ? -25.092 -1.272 25.691 1.00 94.38 131 ASP A C 1
ATOM 1035 O O . ASP A 1 131 ? -26.095 -0.966 26.337 1.00 94.38 131 ASP A O 1
ATOM 1039 N N . LEU A 1 132 ? -24.282 -2.249 26.113 1.00 95.00 132 LEU A N 1
ATOM 1040 C CA . LEU A 1 132 ? -24.542 -3.009 27.342 1.00 95.00 132 LEU A CA 1
ATOM 1041 C C . LEU A 1 132 ? -24.455 -2.132 28.601 1.00 95.00 132 LEU A C 1
ATOM 1043 O O . LEU A 1 132 ? -25.358 -2.171 29.439 1.00 95.00 132 LEU A O 1
ATOM 1047 N N . VAL A 1 133 ? -23.417 -1.297 28.709 1.00 94.69 133 VAL A N 1
ATOM 1048 C CA . VAL A 1 133 ? -23.227 -0.385 29.852 1.00 94.69 133 VAL A CA 1
ATOM 1049 C C . VAL A 1 133 ? -24.350 0.651 29.932 1.00 94.69 133 VAL A C 1
ATOM 1051 O O . VAL A 1 133 ? -24.820 0.986 31.022 1.00 94.69 133 VAL A O 1
ATOM 1054 N N . GLU A 1 134 ? -24.805 1.165 28.792 1.00 95.62 134 GLU A N 1
ATOM 1055 C CA . GLU A 1 134 ? -25.893 2.139 28.741 1.00 95.62 134 GLU A CA 1
ATOM 1056 C C . GLU A 1 134 ? -27.225 1.529 29.206 1.00 95.62 134 GLU A C 1
ATOM 1058 O O . GLU A 1 134 ? -27.963 2.154 29.975 1.00 95.62 134 GLU A O 1
ATOM 1063 N N . ARG A 1 135 ? -27.486 0.258 28.870 1.00 93.38 135 ARG A N 1
ATOM 1064 C CA . ARG A 1 135 ? -28.654 -0.485 29.377 1.00 93.38 135 ARG A CA 1
ATOM 1065 C C . ARG A 1 135 ? -28.591 -0.743 30.879 1.00 93.38 135 ARG A C 1
ATOM 1067 O O . ARG A 1 135 ? -29.624 -0.661 31.543 1.00 93.38 135 ARG A O 1
ATOM 1074 N N . GLU A 1 136 ? -27.424 -1.063 31.426 1.00 94.25 136 GLU A N 1
ATOM 1075 C CA . GLU A 1 136 ? -27.253 -1.253 32.874 1.00 94.25 136 GLU A CA 1
ATOM 1076 C C . GLU A 1 136 ? -27.510 0.046 33.641 1.00 94.25 136 GLU A C 1
ATOM 1078 O O . GLU A 1 136 ? -28.264 0.051 34.616 1.00 94.25 136 GLU A O 1
ATOM 1083 N N . ARG A 1 137 ? -26.976 1.170 33.150 1.00 94.25 137 A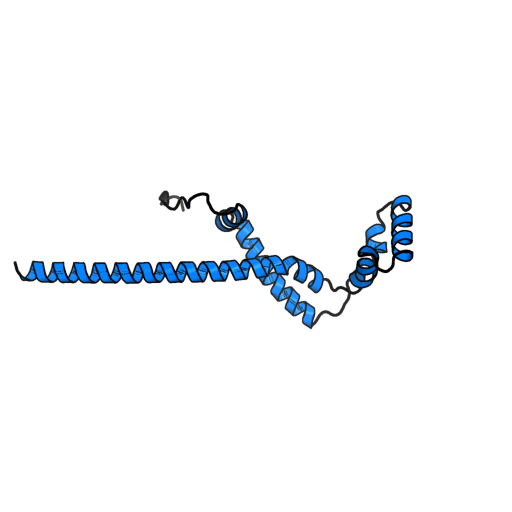RG A N 1
ATOM 1084 C CA . ARG A 1 137 ? -27.231 2.498 33.728 1.00 94.25 137 ARG A CA 1
ATOM 1085 C C . ARG A 1 137 ? -28.704 2.887 33.659 1.00 94.25 137 ARG A C 1
ATOM 1087 O O . ARG A 1 137 ? -29.231 3.424 34.629 1.00 94.25 137 ARG A O 1
ATOM 1094 N N . ALA A 1 138 ? -29.389 2.582 32.556 1.00 94.81 138 ALA A N 1
ATOM 1095 C CA . ALA A 1 138 ? -30.823 2.834 32.433 1.00 94.81 138 ALA A CA 1
ATOM 1096 C C . ALA A 1 138 ? -31.646 2.031 33.459 1.00 94.81 138 ALA A C 1
ATOM 1098 O O . ALA A 1 138 ? -32.608 2.558 34.014 1.00 94.81 138 ALA A O 1
ATOM 1099 N N . ARG A 1 139 ? -31.259 0.781 33.754 1.00 93.62 139 ARG A N 1
ATOM 1100 C CA . ARG A 1 139 ? -31.907 -0.033 34.801 1.00 93.62 139 ARG A CA 1
ATOM 1101 C C . ARG A 1 139 ? -31.641 0.517 36.199 1.00 93.62 139 ARG A C 1
ATOM 1103 O O . ARG A 1 139 ? -32.577 0.634 36.979 1.00 93.62 139 ARG A O 1
ATOM 1110 N N . GLN A 1 140 ? -30.391 0.881 36.495 1.00 94.38 140 GLN A N 1
ATOM 1111 C CA . GLN A 1 140 ? -30.027 1.483 37.782 1.00 94.38 140 GLN A CA 1
ATOM 1112 C C . GLN A 1 140 ? -30.780 2.792 38.025 1.00 94.38 140 GLN A C 1
ATOM 1114 O O . GLN A 1 140 ? -31.257 3.016 39.131 1.00 94.38 140 GLN A O 1
ATOM 1119 N N . LYS A 1 141 ? -30.939 3.627 36.989 1.00 95.00 141 LYS A N 1
ATOM 1120 C CA . LYS A 1 141 ? -31.690 4.881 37.087 1.00 95.00 141 LYS A CA 1
ATOM 1121 C C . LYS A 1 141 ? -33.168 4.645 37.412 1.00 95.00 141 LYS A C 1
ATOM 1123 O O . LYS A 1 141 ? -33.663 5.257 38.348 1.00 95.00 141 LYS A O 1
ATOM 1128 N N . LYS A 1 142 ? -33.829 3.718 36.708 1.00 94.06 142 LYS A N 1
ATOM 1129 C CA . LYS A 1 142 ? -35.230 3.353 36.989 1.00 94.06 142 LYS A CA 1
ATOM 1130 C C . LYS A 1 142 ? -35.416 2.820 38.410 1.00 94.06 142 LYS A C 1
ATOM 1132 O O . LYS A 1 142 ? -36.318 3.258 39.104 1.00 94.06 142 LYS A O 1
ATOM 1137 N N . ALA A 1 143 ? -34.520 1.943 38.867 1.00 93.69 143 ALA A N 1
ATOM 1138 C CA . ALA A 1 143 ? -34.570 1.420 40.232 1.00 93.69 143 ALA A CA 1
ATOM 1139 C C . ALA A 1 143 ? -34.388 2.523 41.295 1.00 93.69 143 ALA A C 1
ATOM 1141 O O . ALA A 1 143 ? -34.981 2.445 42.366 1.00 93.69 143 ALA A O 1
ATOM 1142 N N . LEU A 1 144 ? -33.576 3.550 41.008 1.00 92.81 144 LEU A N 1
ATOM 1143 C CA . LEU A 1 144 ? -33.392 4.694 41.904 1.00 92.81 144 LEU A CA 1
ATOM 1144 C C . LEU A 1 144 ? -34.629 5.608 41.942 1.00 92.81 144 LEU A C 1
ATOM 1146 O O . LEU A 1 144 ? -34.975 6.104 43.008 1.00 92.81 144 LEU A O 1
ATOM 1150 N N . GLU A 1 145 ? -35.271 5.832 40.791 1.00 93.25 145 GLU A N 1
ATOM 1151 C CA . GLU A 1 145 ? -36.518 6.604 40.676 1.00 93.25 145 GLU A CA 1
ATOM 1152 C C . GLU A 1 145 ? -37.653 5.912 41.450 1.00 93.25 145 GLU A C 1
ATOM 1154 O O . GLU A 1 145 ? -38.268 6.536 42.310 1.00 93.25 145 GLU A O 1
ATOM 1159 N N . GLU A 1 146 ? -37.840 4.602 41.252 1.00 92.19 146 GLU A N 1
ATOM 1160 C CA . GLU A 1 146 ? -38.835 3.795 41.979 1.00 92.19 146 GLU A CA 1
ATOM 1161 C C . GLU A 1 146 ? -38.585 3.779 43.500 1.00 92.19 146 GLU A C 1
ATOM 1163 O O . GLU A 1 146 ? -39.526 3.857 44.289 1.00 92.19 146 GLU A O 1
ATOM 1168 N N . ALA A 1 147 ? -37.321 3.703 43.932 1.00 91.00 147 ALA A N 1
ATOM 1169 C CA . ALA A 1 147 ? -36.973 3.754 45.353 1.00 91.00 147 ALA A CA 1
ATOM 1170 C C . ALA A 1 147 ? -37.215 5.138 45.979 1.00 91.00 147 ALA A C 1
ATOM 1172 O O . ALA A 1 147 ? -37.564 5.214 47.155 1.00 91.00 147 ALA A O 1
ATOM 1173 N N . GLY A 1 148 ? -37.029 6.218 45.213 1.00 86.69 148 GLY A N 1
ATOM 1174 C CA . GLY A 1 148 ? -37.272 7.588 45.669 1.00 86.69 148 GLY A CA 1
ATOM 1175 C C . GLY A 1 148 ? -38.756 7.958 45.742 1.00 86.69 148 GLY A C 1
ATOM 1176 O O . GLY A 1 148 ? -39.133 8.734 46.610 1.00 86.69 148 GLY A O 1
ATOM 1177 N N . GLU A 1 149 ? -39.602 7.399 44.872 1.00 77.25 149 GLU A N 1
ATOM 1178 C CA . GLU A 1 149 ? -41.062 7.598 44.918 1.00 77.25 149 GLU A CA 1
ATOM 1179 C C . GLU A 1 149 ? -41.743 6.834 46.067 1.00 77.25 149 GLU A C 1
ATOM 1181 O O . GLU A 1 149 ? -42.845 7.189 46.484 1.00 77.25 149 GLU A O 1
ATOM 1186 N N . ALA A 1 150 ? -41.102 5.784 46.587 1.00 68.81 150 ALA A N 1
ATOM 1187 C CA . ALA A 1 150 ? -41.618 4.973 47.688 1.00 68.81 150 ALA A CA 1
ATOM 1188 C C . ALA A 1 150 ? -41.363 5.571 49.090 1.00 68.81 150 ALA A C 1
ATOM 1190 O O . ALA A 1 150 ? -41.745 4.948 50.086 1.00 68.81 150 ALA A O 1
ATOM 1191 N N . GLN A 1 151 ? -40.703 6.731 49.176 1.00 51.34 151 GLN A N 1
ATOM 1192 C CA . GLN A 1 151 ? -40.234 7.365 50.413 1.00 51.34 151 GLN A CA 1
ATOM 1193 C C . GLN A 1 151 ? -40.913 8.719 50.648 1.00 51.34 151 GLN A C 1
ATOM 1195 O O . GLN A 1 151 ? -41.233 8.998 51.827 1.00 51.34 151 GLN A O 1
#